Protein AF-A0A0U5CB65-F1 (afdb_monomer_lite)

Structure (mmCIF, N/CA/C/O backbone):
data_AF-A0A0U5CB65-F1
#
_entry.id   AF-A0A0U5CB65-F1
#
loop_
_atom_site.group_PDB
_atom_site.id
_atom_site.type_symbol
_atom_site.label_atom_id
_atom_site.label_alt_id
_atom_site.label_comp_id
_atom_site.label_asym_id
_atom_site.label_entity_id
_atom_site.label_seq_id
_atom_site.pdbx_PDB_ins_code
_atom_site.Cartn_x
_atom_site.Cartn_y
_atom_site.Cartn_z
_atom_site.occupancy
_atom_site.B_iso_or_equiv
_atom_site.auth_seq_id
_atom_site.auth_comp_id
_atom_site.auth_asym_id
_atom_site.auth_atom_id
_atom_site.pdbx_PDB_model_num
ATOM 1 N N . MET A 1 1 ? -5.682 0.238 25.968 1.00 50.97 1 MET A N 1
ATOM 2 C CA . MET A 1 1 ? -5.809 -0.258 24.578 1.00 50.97 1 MET A CA 1
ATOM 3 C C . MET A 1 1 ? -4.611 0.027 23.666 1.00 50.97 1 MET A C 1
ATOM 5 O O . MET A 1 1 ? -4.468 -0.688 22.691 1.00 50.97 1 MET A O 1
ATOM 9 N N . ARG A 1 2 ? -3.689 0.961 23.971 1.00 54.94 2 ARG A N 1
ATOM 10 C CA . ARG A 1 2 ? -2.516 1.230 23.102 1.00 54.94 2 ARG A CA 1
ATOM 11 C C . ARG A 1 2 ? -1.486 0.094 22.983 1.00 54.94 2 ARG A C 1
ATOM 13 O O . ARG A 1 2 ? -0.728 0.087 22.028 1.00 54.94 2 ARG A O 1
ATOM 20 N N . GLN A 1 3 ? -1.459 -0.854 23.923 1.00 63.03 3 GLN A N 1
ATOM 21 C CA . GLN A 1 3 ? -0.519 -1.986 23.881 1.00 63.03 3 GLN A CA 1
ATOM 22 C C . GLN A 1 3 ? -0.825 -3.002 22.768 1.00 63.03 3 GLN A C 1
ATOM 24 O O . GLN A 1 3 ? 0.064 -3.759 22.408 1.00 63.03 3 GLN A O 1
ATOM 29 N N . LEU A 1 4 ? -2.045 -3.007 22.215 1.00 75.75 4 LEU A N 1
ATOM 30 C CA . LEU A 1 4 ? -2.450 -3.948 21.160 1.00 75.75 4 LEU A CA 1
ATOM 31 C C . LEU A 1 4 ? -2.389 -3.342 19.751 1.00 75.75 4 LEU A C 1
ATOM 33 O O . LEU A 1 4 ? -2.314 -4.085 18.784 1.00 75.75 4 LEU A O 1
ATOM 37 N N . SER A 1 5 ? -2.379 -2.010 19.638 1.00 82.56 5 SER A N 1
ATOM 38 C CA . SER A 1 5 ? -2.445 -1.286 18.358 1.00 82.56 5 SER A CA 1
ATOM 39 C C . SER A 1 5 ? -1.310 -1.674 17.400 1.00 82.56 5 SER A C 1
ATOM 41 O O . SER A 1 5 ? -1.577 -1.955 16.239 1.00 82.56 5 SER A O 1
ATOM 43 N N . GLY A 1 6 ? -0.074 -1.829 17.895 1.00 86.94 6 GLY A N 1
ATOM 44 C CA . GLY A 1 6 ? 1.045 -2.291 17.061 1.00 86.94 6 GLY A CA 1
ATOM 45 C C . GLY A 1 6 ? 0.842 -3.701 16.492 1.00 86.94 6 GLY A C 1
ATOM 46 O O . GLY A 1 6 ? 1.036 -3.912 15.302 1.00 86.94 6 GLY A O 1
ATOM 47 N N . GLY A 1 7 ? 0.374 -4.648 17.313 1.00 90.44 7 GLY A N 1
ATOM 48 C CA . GLY A 1 7 ? 0.102 -6.014 16.848 1.00 90.44 7 GLY A CA 1
ATOM 49 C C . GLY A 1 7 ? -1.098 -6.097 15.901 1.00 90.44 7 GLY A C 1
ATOM 50 O O . GLY A 1 7 ? -1.098 -6.897 14.972 1.00 90.44 7 GLY A O 1
ATOM 51 N N . ILE A 1 8 ? -2.109 -5.246 16.100 1.00 91.56 8 ILE A N 1
ATOM 52 C CA . ILE A 1 8 ? -3.254 -5.141 15.187 1.00 91.56 8 ILE A CA 1
ATOM 53 C C . ILE A 1 8 ? -2.797 -4.589 13.830 1.00 91.56 8 ILE A C 1
ATOM 55 O O . ILE A 1 8 ? -3.180 -5.142 12.805 1.00 91.56 8 ILE A O 1
ATOM 59 N N . GLN A 1 9 ? -1.950 -3.555 13.812 1.00 93.75 9 GLN A N 1
ATOM 60 C CA . GLN A 1 9 ? -1.383 -2.980 12.583 1.00 93.75 9 GLN A CA 1
ATOM 61 C C . GLN A 1 9 ? -0.556 -4.002 11.795 1.00 93.75 9 GLN A C 1
ATOM 63 O O . GLN A 1 9 ? -0.771 -4.150 10.596 1.00 93.75 9 GLN A O 1
ATOM 68 N N . GLU A 1 10 ? 0.313 -4.758 12.471 1.00 94.94 10 GLU A N 1
ATOM 69 C CA . GLU A 1 10 ? 1.111 -5.828 11.852 1.00 94.94 10 GLU A CA 1
ATOM 70 C C . GLU A 1 10 ? 0.224 -6.962 11.307 1.00 94.94 10 GLU A C 1
ATOM 72 O O . GLU A 1 10 ? 0.450 -7.478 10.213 1.00 94.94 10 GLU A O 1
ATOM 77 N N . TYR A 1 11 ? -0.850 -7.314 12.022 1.00 95.38 11 TYR A N 1
ATOM 78 C CA . TYR A 1 11 ? -1.834 -8.277 11.528 1.00 95.38 11 TYR A CA 1
ATOM 79 C C . TYR A 1 11 ? -2.574 -7.770 10.281 1.00 95.38 11 TYR A C 1
ATOM 81 O O . TYR A 1 11 ? -2.738 -8.520 9.317 1.00 95.38 11 TYR A O 1
ATOM 89 N N . ILE A 1 12 ? -3.002 -6.502 10.280 1.00 95.69 12 ILE A N 1
ATOM 90 C CA . ILE A 1 12 ? -3.637 -5.855 9.124 1.00 95.69 12 ILE A CA 1
ATOM 91 C C . ILE A 1 12 ? -2.695 -5.886 7.924 1.00 95.69 12 ILE A C 1
ATOM 93 O O . ILE A 1 12 ? -3.130 -6.262 6.838 1.00 95.69 12 ILE A O 1
ATOM 97 N N . GLU A 1 13 ? -1.426 -5.521 8.107 1.00 96.12 13 GLU A N 1
ATOM 98 C CA . GLU A 1 13 ? -0.402 -5.572 7.061 1.00 96.12 13 GLU A CA 1
ATOM 99 C C . GLU A 1 13 ? -0.294 -6.982 6.471 1.00 96.12 13 GLU A C 1
ATOM 101 O O . GLU A 1 13 ? -0.482 -7.163 5.265 1.00 96.12 13 GLU A O 1
ATOM 106 N N . ALA A 1 14 ? -0.069 -7.990 7.318 1.00 96.25 14 ALA A N 1
ATOM 107 C CA . ALA A 1 14 ? 0.126 -9.370 6.887 1.00 96.25 14 ALA A CA 1
ATOM 108 C C . ALA A 1 14 ? -1.100 -9.934 6.150 1.00 96.25 14 ALA A C 1
ATOM 110 O O . ALA A 1 14 ? -0.969 -10.531 5.076 1.00 96.25 14 ALA A O 1
ATOM 111 N N . LEU A 1 15 ? -2.301 -9.722 6.696 1.00 96.31 15 LEU A N 1
ATOM 112 C CA . LEU A 1 15 ? -3.545 -10.191 6.086 1.00 96.31 15 LEU A CA 1
ATOM 113 C C . LEU A 1 15 ? -3.818 -9.475 4.758 1.00 96.31 15 LEU A C 1
ATOM 115 O O . LEU A 1 15 ? -4.200 -10.118 3.778 1.00 96.31 15 LEU A O 1
ATOM 119 N N . SER A 1 16 ? -3.581 -8.164 4.705 1.00 94.81 16 SER A N 1
ATOM 120 C CA . SER A 1 16 ? -3.761 -7.370 3.487 1.00 94.81 16 SER A CA 1
ATOM 121 C C . SER A 1 16 ? -2.772 -7.773 2.401 1.00 94.81 16 SER A C 1
ATOM 123 O O . SER A 1 16 ? -3.159 -7.877 1.239 1.00 94.81 16 SER A O 1
ATOM 125 N N . PHE A 1 17 ? -1.521 -8.059 2.766 1.00 94.38 17 PHE A N 1
ATOM 126 C CA . PHE A 1 17 ? -0.509 -8.527 1.826 1.00 94.38 17 PHE A CA 1
ATOM 127 C C . PHE A 1 17 ? -0.885 -9.888 1.240 1.00 94.38 17 PHE A C 1
ATOM 129 O O . PHE A 1 17 ? -0.913 -10.048 0.022 1.00 94.38 17 PHE A O 1
ATOM 136 N N . HIS A 1 18 ? -1.280 -10.845 2.083 1.00 94.19 18 HIS A N 1
ATOM 137 C CA . HIS A 1 18 ? -1.775 -12.145 1.626 1.00 94.19 18 HIS A CA 1
ATOM 138 C C . HIS A 1 18 ? -2.992 -12.012 0.695 1.00 94.19 18 HIS A C 1
ATOM 140 O O . HIS A 1 18 ? -3.047 -12.642 -0.367 1.00 94.19 18 HIS A O 1
ATOM 146 N N . HIS A 1 19 ? -3.964 -11.176 1.071 1.00 92.44 19 HIS A N 1
ATOM 147 C CA . HIS A 1 19 ? -5.153 -10.936 0.260 1.00 92.44 19 HIS A CA 1
ATOM 148 C C . HIS A 1 19 ? -4.797 -10.332 -1.099 1.00 92.44 19 HIS A C 1
ATOM 150 O O . HIS A 1 19 ? -5.302 -10.799 -2.120 1.00 92.44 19 HIS A O 1
ATOM 156 N N . TYR A 1 20 ? -3.894 -9.352 -1.121 1.00 90.38 20 TYR A N 1
ATOM 157 C CA . TYR A 1 20 ? -3.409 -8.731 -2.347 1.00 90.38 20 TYR A CA 1
ATOM 158 C C . TYR A 1 20 ? -2.706 -9.743 -3.259 1.00 90.38 20 TYR A C 1
ATOM 160 O O . TYR A 1 20 ? -3.032 -9.822 -4.439 1.00 90.38 20 TYR A O 1
ATOM 168 N N . LEU A 1 21 ? -1.816 -10.582 -2.720 1.00 87.19 21 LEU A N 1
ATOM 169 C CA . LEU A 1 21 ? -1.139 -11.617 -3.508 1.00 87.19 21 LEU A CA 1
ATOM 170 C C . LEU A 1 21 ? -2.113 -12.629 -4.129 1.00 87.19 21 LEU A C 1
ATOM 172 O O . LEU A 1 21 ? -1.829 -13.175 -5.193 1.00 87.19 21 LEU A O 1
ATOM 176 N N . THR A 1 22 ? -3.254 -12.871 -3.481 1.00 87.12 22 THR A N 1
ATOM 177 C CA . THR A 1 22 ? -4.235 -13.874 -3.922 1.00 87.12 22 THR A CA 1
ATOM 178 C C . THR A 1 22 ? -5.292 -13.301 -4.869 1.00 87.12 22 THR A C 1
ATOM 180 O O . THR A 1 22 ? -5.686 -13.969 -5.822 1.00 87.12 22 THR A O 1
ATOM 183 N N . HIS A 1 23 ? -5.744 -12.067 -4.631 1.00 86.62 23 HIS A N 1
ATOM 184 C CA . HIS A 1 23 ? -6.904 -11.477 -5.311 1.00 86.62 23 HIS A CA 1
ATOM 185 C C . HIS A 1 23 ? -6.577 -10.220 -6.123 1.00 86.62 23 HIS A C 1
ATOM 187 O O . HIS A 1 23 ? -7.441 -9.742 -6.851 1.00 86.62 23 HIS A O 1
ATOM 193 N N . GLN A 1 24 ? -5.358 -9.679 -6.010 1.00 85.25 24 GLN A N 1
ATOM 194 C CA . GLN A 1 24 ? -4.950 -8.409 -6.629 1.00 85.25 24 GLN A CA 1
ATOM 195 C C . GLN A 1 24 ? -5.859 -7.230 -6.243 1.00 85.25 24 GLN A C 1
ATOM 197 O O . GLN A 1 24 ? -6.136 -6.331 -7.030 1.00 85.25 24 GLN A O 1
ATOM 202 N N . THR A 1 25 ? -6.350 -7.239 -5.002 1.00 87.06 25 THR A N 1
ATOM 203 C CA . THR A 1 25 ? -7.222 -6.196 -4.446 1.00 87.06 25 THR A CA 1
ATOM 204 C C . THR A 1 25 ? -6.908 -5.973 -2.972 1.00 87.06 25 THR A C 1
ATOM 206 O O . THR A 1 25 ? -6.472 -6.902 -2.284 1.00 87.06 25 THR A O 1
ATOM 209 N N . LEU A 1 26 ? -7.171 -4.769 -2.464 1.00 88.50 26 LEU A N 1
ATOM 210 C CA . LEU A 1 26 ? -7.080 -4.488 -1.032 1.00 88.50 26 LEU A CA 1
ATOM 211 C C . LEU A 1 26 ? -8.275 -5.073 -0.276 1.00 88.50 26 LEU A C 1
ATOM 213 O O . LEU A 1 26 ? -9.419 -4.884 -0.679 1.00 88.50 26 LEU A O 1
ATOM 217 N N . ILE A 1 27 ? -7.989 -5.740 0.842 1.00 92.88 27 ILE A N 1
ATOM 218 C CA . ILE A 1 27 ? -9.006 -6.190 1.796 1.00 92.88 27 ILE A CA 1
ATOM 219 C C . ILE A 1 27 ? -9.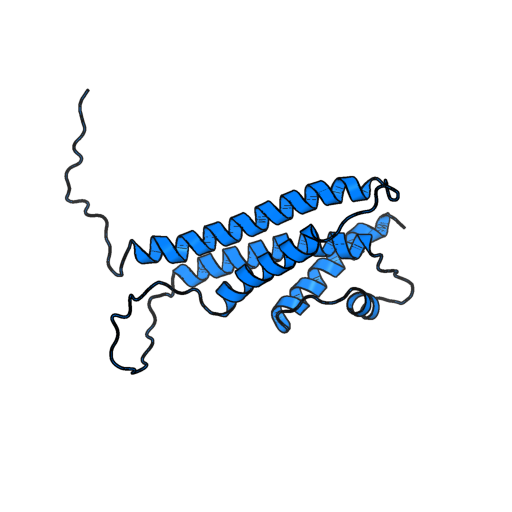595 -4.983 2.530 1.00 92.88 27 ILE A C 1
ATOM 221 O O . ILE A 1 27 ? -8.860 -4.077 2.927 1.00 92.88 27 ILE A O 1
ATOM 225 N N . THR A 1 28 ? -10.908 -4.951 2.727 1.00 93.94 28 THR A N 1
ATOM 226 C CA . THR A 1 28 ? -11.609 -3.872 3.437 1.00 93.94 28 THR A CA 1
ATOM 227 C C . THR A 1 28 ? -11.474 -4.004 4.957 1.00 93.94 28 THR A C 1
ATOM 229 O O . THR A 1 28 ? -11.225 -5.084 5.491 1.00 93.94 28 THR A O 1
ATOM 232 N N . ARG A 1 29 ? -11.679 -2.906 5.696 1.00 94.12 29 ARG A N 1
ATOM 233 C CA . ARG A 1 29 ? -11.635 -2.918 7.170 1.00 94.12 29 ARG A CA 1
ATOM 234 C C . ARG A 1 29 ? -12.634 -3.906 7.777 1.00 94.12 29 ARG A C 1
ATOM 236 O O . ARG A 1 29 ? -12.302 -4.587 8.743 1.00 94.12 29 ARG A O 1
ATOM 243 N N . ASP A 1 30 ? -13.843 -3.970 7.229 1.00 93.56 30 ASP A N 1
ATOM 244 C CA . ASP A 1 30 ? -14.901 -4.833 7.758 1.00 93.56 30 ASP A CA 1
ATOM 245 C C . ASP A 1 30 ? -14.566 -6.316 7.517 1.00 93.56 30 ASP A C 1
ATOM 247 O O . ASP A 1 30 ? -14.785 -7.150 8.395 1.00 93.56 30 ASP A O 1
ATOM 251 N N . GLU A 1 31 ? -13.932 -6.640 6.384 1.00 95.25 31 GLU A N 1
ATOM 252 C CA . GLU A 1 31 ? -13.379 -7.974 6.133 1.00 95.25 31 GLU A CA 1
ATOM 253 C C . GLU A 1 31 ? -12.236 -8.305 7.096 1.00 95.25 31 GLU A C 1
ATOM 255 O O . GLU A 1 31 ? -12.205 -9.409 7.633 1.00 95.25 31 GLU A O 1
ATOM 260 N N . VAL A 1 32 ? -11.328 -7.368 7.387 1.00 94.75 32 VAL A N 1
ATOM 261 C CA . VAL A 1 32 ? -10.282 -7.584 8.404 1.00 94.75 32 VAL A CA 1
ATOM 262 C C . VAL A 1 32 ? -10.900 -7.844 9.778 1.00 94.75 32 VAL A C 1
ATOM 264 O O . VAL A 1 32 ? -10.499 -8.782 10.465 1.00 94.75 32 VAL A O 1
ATOM 267 N N . ALA A 1 33 ? -11.894 -7.048 10.179 1.00 93.44 33 ALA A N 1
ATOM 268 C CA . ALA A 1 33 ? -12.579 -7.213 11.457 1.00 93.44 33 ALA A CA 1
ATOM 269 C C . ALA A 1 33 ? -13.273 -8.580 11.566 1.00 93.44 33 ALA A C 1
ATOM 271 O O . ALA A 1 33 ? -13.274 -9.171 12.640 1.00 93.44 33 ALA A O 1
ATOM 272 N N . ALA A 1 34 ? -13.790 -9.123 10.459 1.00 94.19 34 ALA A N 1
ATOM 273 C CA . ALA A 1 34 ? -14.391 -10.456 10.424 1.00 94.19 34 ALA A CA 1
ATOM 274 C C . ALA A 1 34 ? -13.388 -11.603 10.669 1.00 94.19 34 ALA A C 1
ATOM 276 O O . ALA A 1 34 ? -13.801 -12.697 11.049 1.00 94.19 34 ALA A O 1
ATOM 277 N N . HIS A 1 35 ? -12.085 -11.368 10.476 1.00 91.88 35 HIS A N 1
ATOM 278 C CA . HIS A 1 35 ? -11.031 -12.345 10.775 1.00 91.88 35 HIS A CA 1
ATOM 279 C C . HIS A 1 35 ? -10.536 -12.276 12.229 1.00 91.88 35 HIS A C 1
ATOM 281 O O . HIS A 1 35 ? -9.733 -13.115 12.646 1.00 91.88 35 HIS A O 1
ATOM 287 N N . LEU A 1 36 ? -11.006 -11.299 13.009 1.00 89.38 36 LEU A N 1
ATOM 288 C CA . LEU A 1 36 ? -10.626 -11.100 14.403 1.00 89.38 36 LEU A CA 1
ATOM 289 C C . LEU A 1 36 ? -11.796 -11.421 15.351 1.00 89.38 36 LEU A C 1
ATOM 291 O O . LEU A 1 36 ? -12.962 -11.300 14.974 1.00 89.38 36 LEU A O 1
ATOM 295 N N . PRO A 1 37 ? -11.512 -11.833 16.601 1.00 90.38 37 PRO A N 1
ATOM 296 C CA . PRO A 1 37 ? -12.534 -11.946 17.638 1.00 90.38 37 PRO A CA 1
ATOM 297 C C . PRO A 1 37 ? -13.298 -10.627 17.824 1.00 90.38 37 PRO A C 1
ATOM 299 O O . PRO A 1 37 ? -12.706 -9.552 17.737 1.00 90.38 37 PRO A O 1
ATOM 302 N N . ALA A 1 38 ? -14.595 -10.703 18.140 1.00 86.38 38 ALA A N 1
ATOM 303 C CA . ALA A 1 38 ? -15.475 -9.534 18.265 1.00 86.38 38 ALA A CA 1
ATOM 304 C C . ALA A 1 38 ? -15.028 -8.540 19.356 1.00 86.38 38 ALA A C 1
ATOM 306 O O . ALA A 1 38 ? -15.399 -7.367 19.336 1.00 86.38 38 ALA A O 1
ATOM 307 N N . GLU A 1 39 ? -14.225 -9.000 20.313 1.00 88.81 39 GLU A N 1
ATOM 308 C CA . GLU A 1 39 ? -13.629 -8.193 21.373 1.00 88.81 39 GLU A CA 1
ATOM 309 C C . GLU A 1 39 ? -12.483 -7.297 20.869 1.00 88.81 39 GLU A C 1
ATOM 311 O O . GLU A 1 39 ? -12.119 -6.328 21.542 1.00 88.81 39 GLU A O 1
ATOM 316 N N . ILE A 1 40 ? -11.905 -7.605 19.701 1.00 86.94 40 ILE A N 1
ATOM 317 C CA . ILE A 1 40 ? -10.821 -6.840 19.081 1.00 86.94 40 ILE A CA 1
ATOM 318 C C . ILE A 1 40 ? -11.413 -5.858 18.071 1.00 86.94 40 ILE A C 1
ATOM 320 O O . ILE A 1 40 ? -11.819 -6.215 16.970 1.00 86.94 40 ILE A O 1
ATOM 324 N N . ILE A 1 41 ? -11.419 -4.582 18.447 1.00 89.19 41 ILE A N 1
ATOM 325 C CA . ILE A 1 41 ? -11.923 -3.508 17.592 1.00 89.19 41 ILE A CA 1
ATOM 326 C C . ILE A 1 41 ? -10.821 -3.073 16.625 1.00 89.19 41 ILE A C 1
ATOM 328 O O . ILE A 1 41 ? -9.794 -2.539 17.048 1.00 89.19 41 ILE A O 1
ATOM 332 N N . VAL A 1 42 ? -11.069 -3.241 15.327 1.00 90.50 42 VAL A N 1
ATOM 333 C CA . VAL A 1 42 ? -10.229 -2.676 14.265 1.00 90.50 42 VAL A CA 1
ATOM 334 C C . VAL A 1 42 ? -10.622 -1.220 14.062 1.00 90.50 42 VAL A C 1
ATOM 336 O O . VAL A 1 42 ? -11.658 -0.913 13.469 1.00 90.50 42 VAL A O 1
ATOM 339 N N . THR A 1 43 ? -9.813 -0.306 14.590 1.00 90.06 43 THR A N 1
ATOM 340 C CA . THR A 1 43 ? -10.054 1.126 14.403 1.00 90.06 43 THR A CA 1
ATOM 341 C C . THR A 1 43 ? -9.700 1.558 12.979 1.00 90.06 43 THR A C 1
ATOM 343 O O . THR A 1 43 ? -8.879 0.933 12.307 1.00 90.06 43 THR A O 1
ATOM 346 N N . GLU A 1 44 ? -10.299 2.656 12.510 1.00 87.62 44 GLU A N 1
ATOM 347 C CA . GLU A 1 44 ? -9.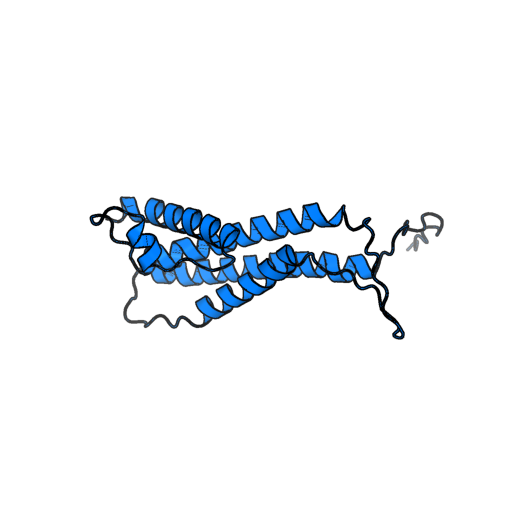921 3.265 11.222 1.00 87.62 44 GLU A CA 1
ATOM 348 C C . GLU A 1 44 ? -8.445 3.664 11.203 1.00 87.62 44 GLU A C 1
ATOM 350 O O . GLU A 1 44 ? -7.780 3.567 10.174 1.00 87.62 44 GLU A O 1
ATOM 355 N N . GLU A 1 45 ? -7.934 4.076 12.364 1.00 85.88 45 GLU A N 1
ATOM 356 C CA . GLU A 1 45 ? -6.554 4.500 12.534 1.00 85.88 45 GLU A CA 1
ATOM 357 C C . GLU A 1 45 ? -5.590 3.312 12.393 1.00 85.88 45 GLU A C 1
ATOM 359 O O . GLU A 1 45 ? -4.634 3.401 11.627 1.00 85.88 45 GLU A O 1
ATOM 364 N N . ASP A 1 46 ? -5.855 2.186 13.065 1.00 89.56 46 ASP A N 1
ATOM 365 C CA . ASP A 1 46 ? -5.026 0.979 12.947 1.00 89.56 46 ASP A CA 1
ATOM 366 C C . ASP A 1 46 ? -5.061 0.411 11.526 1.00 89.56 46 ASP A C 1
ATOM 368 O O . ASP A 1 46 ? -4.021 0.033 10.990 1.00 89.56 46 ASP A O 1
ATOM 372 N N . TYR A 1 47 ? -6.237 0.414 10.891 1.00 91.50 47 TYR A N 1
ATOM 373 C CA . TYR A 1 47 ? -6.396 -0.007 9.501 1.00 91.50 47 TYR A CA 1
ATOM 374 C C . TYR A 1 47 ? -5.565 0.848 8.541 1.00 91.50 47 TYR A C 1
ATOM 376 O O . TYR A 1 47 ? -4.771 0.310 7.771 1.00 91.50 47 TYR A O 1
ATOM 384 N N . ALA A 1 48 ? -5.671 2.176 8.625 1.00 89.44 48 ALA A N 1
ATOM 385 C CA . ALA A 1 48 ? -4.883 3.072 7.783 1.00 89.44 48 ALA A CA 1
ATOM 386 C C . ALA A 1 48 ? -3.371 2.914 8.018 1.00 89.44 48 ALA A C 1
ATOM 388 O O . ALA A 1 48 ? -2.598 2.905 7.062 1.00 89.44 48 ALA A O 1
ATOM 389 N N . MET A 1 49 ? -2.941 2.763 9.274 1.00 89.31 49 MET A N 1
ATOM 390 C CA . MET A 1 49 ? -1.527 2.592 9.621 1.00 89.31 49 MET A CA 1
ATOM 391 C C . MET A 1 49 ? -0.957 1.259 9.123 1.00 89.31 49 MET A C 1
ATOM 393 O O . MET A 1 49 ? 0.120 1.263 8.531 1.00 89.31 49 MET A O 1
ATOM 397 N N . GLY A 1 50 ? -1.690 0.152 9.276 1.00 92.69 50 GLY A N 1
ATOM 398 C CA . GLY A 1 50 ? -1.282 -1.148 8.730 1.00 92.69 50 GLY A CA 1
ATOM 399 C C . GLY A 1 50 ? -1.200 -1.140 7.201 1.00 92.69 50 GLY A C 1
ATOM 400 O O . GLY A 1 50 ? -0.274 -1.698 6.618 1.00 92.69 50 GLY A O 1
ATOM 401 N N . LEU A 1 51 ? -2.110 -0.429 6.528 1.00 92.44 51 LEU A N 1
ATOM 402 C CA . LEU A 1 51 ? -2.041 -0.257 5.077 1.00 92.44 51 LEU A CA 1
ATOM 403 C C . LEU A 1 51 ? -0.875 0.636 4.618 1.00 92.44 51 LEU A C 1
ATOM 405 O O . LEU A 1 51 ? -0.346 0.423 3.528 1.00 92.44 51 LEU A O 1
ATOM 409 N N . PHE A 1 52 ? -0.435 1.615 5.415 1.00 91.88 52 PHE A N 1
ATOM 410 C CA . PHE A 1 52 ? 0.798 2.341 5.099 1.00 91.88 52 PHE A CA 1
ATOM 411 C C . PHE A 1 52 ? 2.010 1.415 5.110 1.00 91.88 52 PHE A C 1
ATOM 413 O O . PHE A 1 52 ? 2.835 1.493 4.199 1.00 91.88 52 PHE A O 1
ATOM 420 N N . ASP A 1 53 ? 2.111 0.534 6.104 1.00 93.06 53 ASP A N 1
ATOM 421 C CA . ASP A 1 53 ? 3.218 -0.419 6.196 1.00 93.06 53 ASP A CA 1
ATOM 422 C C . ASP A 1 53 ? 3.163 -1.470 5.076 1.00 93.06 53 ASP A C 1
ATOM 424 O O . ASP A 1 53 ? 4.184 -1.719 4.427 1.00 93.06 53 ASP A O 1
ATOM 428 N N . LEU A 1 54 ? 1.958 -1.910 4.687 1.00 93.69 54 LEU A N 1
ATOM 429 C CA . LEU A 1 54 ? 1.732 -2.725 3.487 1.00 93.69 54 LEU A CA 1
ATOM 430 C C . LEU A 1 54 ? 2.362 -2.115 2.226 1.00 93.69 54 LEU A C 1
ATOM 432 O O . LEU A 1 54 ? 2.923 -2.847 1.413 1.00 93.69 54 LEU A O 1
ATOM 436 N N . THR A 1 55 ? 2.303 -0.791 2.029 1.00 91.62 55 THR A N 1
ATOM 437 C CA . THR A 1 55 ? 2.917 -0.171 0.835 1.00 91.62 55 THR A CA 1
ATOM 438 C C . THR A 1 55 ? 4.431 -0.394 0.770 1.00 91.62 55 THR A C 1
ATOM 440 O O . THR A 1 55 ? 4.996 -0.535 -0.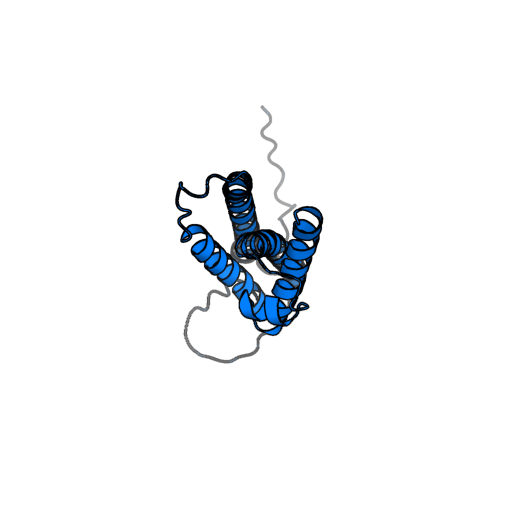319 1.00 91.62 55 THR A O 1
ATOM 443 N N . GLY A 1 56 ? 5.091 -0.487 1.928 1.00 91.56 56 GLY A N 1
ATOM 444 C CA . GLY A 1 56 ? 6.503 -0.831 2.037 1.00 91.56 56 GLY A CA 1
ATOM 445 C C . GLY A 1 56 ? 6.775 -2.291 1.677 1.00 91.56 56 GLY A C 1
ATOM 446 O O . GLY A 1 56 ? 7.753 -2.572 0.978 1.00 91.56 56 GLY A O 1
ATOM 447 N N . GLU A 1 57 ? 5.904 -3.210 2.090 1.00 92.25 57 GLU A N 1
ATOM 448 C CA . GLU A 1 57 ? 6.026 -4.631 1.753 1.00 92.25 57 GLU A CA 1
ATOM 449 C C . GLU A 1 57 ? 5.744 -4.891 0.266 1.00 92.25 57 GLU A C 1
ATOM 451 O O . GLU A 1 57 ? 6.516 -5.573 -0.408 1.00 92.25 57 GLU A O 1
ATOM 456 N N . LEU A 1 58 ? 4.735 -4.229 -0.308 1.00 91.06 58 LEU A N 1
ATOM 457 C CA . LEU A 1 58 ? 4.471 -4.243 -1.750 1.00 91.06 58 LEU A CA 1
ATOM 458 C C . LEU A 1 58 ? 5.650 -3.690 -2.558 1.00 91.06 58 LEU A C 1
ATOM 460 O O . LEU A 1 58 ? 5.999 -4.248 -3.598 1.00 91.06 58 LEU A O 1
ATOM 464 N N . MET A 1 59 ? 6.315 -2.635 -2.076 1.00 91.94 59 MET A N 1
ATOM 465 C CA . MET A 1 59 ? 7.555 -2.152 -2.687 1.00 91.94 59 MET A CA 1
ATOM 466 C C . MET A 1 59 ? 8.654 -3.217 -2.633 1.00 91.94 59 MET A C 1
ATOM 468 O O . MET A 1 59 ? 9.308 -3.459 -3.649 1.00 91.94 59 MET A O 1
ATOM 472 N N . ARG A 1 60 ? 8.888 -3.850 -1.476 1.00 90.19 60 ARG A N 1
ATOM 473 C CA . ARG A 1 60 ? 9.896 -4.918 -1.338 1.00 90.19 60 ARG A CA 1
ATOM 474 C C . ARG A 1 60 ? 9.604 -6.071 -2.290 1.00 90.19 60 ARG A C 1
ATOM 476 O O . ARG A 1 60 ? 10.514 -6.518 -2.991 1.00 90.19 60 ARG A O 1
ATOM 483 N N . PHE A 1 61 ? 8.346 -6.493 -2.363 1.00 87.50 61 PHE A N 1
ATOM 484 C CA . PHE A 1 61 ? 7.876 -7.512 -3.291 1.00 87.50 61 PHE A CA 1
ATOM 485 C C . PHE A 1 61 ? 8.131 -7.110 -4.748 1.00 87.50 61 PHE A C 1
ATOM 487 O O . PHE A 1 61 ? 8.726 -7.884 -5.502 1.00 87.50 61 PHE A O 1
ATOM 494 N N . ALA A 1 62 ? 7.763 -5.885 -5.133 1.00 85.31 62 ALA A N 1
ATOM 495 C CA . ALA A 1 62 ? 7.961 -5.368 -6.483 1.00 85.31 62 ALA A CA 1
ATOM 496 C C . ALA A 1 62 ? 9.444 -5.330 -6.860 1.00 85.31 62 ALA A C 1
ATOM 498 O O . ALA A 1 62 ? 9.836 -5.903 -7.869 1.00 85.31 62 ALA A O 1
ATOM 499 N N . VAL A 1 63 ? 10.290 -4.704 -6.037 1.00 84.69 63 VAL A N 1
ATOM 500 C CA . VAL A 1 63 ? 11.729 -4.564 -6.309 1.00 84.69 63 VAL A CA 1
ATOM 501 C C . VAL A 1 63 ? 12.410 -5.930 -6.392 1.00 84.69 63 VAL A C 1
ATOM 503 O O . VAL A 1 63 ? 13.211 -6.155 -7.297 1.00 84.69 63 VAL A O 1
ATOM 506 N N . THR A 1 64 ? 12.066 -6.858 -5.497 1.00 84.44 64 THR A N 1
ATOM 507 C CA . THR A 1 64 ? 12.618 -8.222 -5.514 1.00 84.44 64 THR A CA 1
ATOM 508 C C . THR A 1 64 ? 12.195 -8.971 -6.775 1.00 84.44 64 THR A C 1
ATOM 510 O O . THR A 1 64 ? 13.033 -9.570 -7.448 1.00 84.44 64 THR A O 1
ATOM 513 N N . SER A 1 65 ? 10.919 -8.876 -7.151 1.00 78.44 65 SER A N 1
ATOM 514 C CA . SER A 1 65 ? 10.381 -9.515 -8.358 1.00 78.44 65 SER A CA 1
ATOM 515 C C . SER A 1 65 ? 10.987 -8.936 -9.639 1.00 78.44 65 SER A C 1
ATOM 517 O O . SER A 1 65 ? 11.366 -9.683 -10.539 1.00 78.44 65 SER A O 1
ATOM 519 N N . LEU A 1 66 ? 11.133 -7.610 -9.706 1.00 76.44 66 LEU A N 1
ATOM 520 C CA . LEU A 1 66 ? 11.768 -6.888 -10.811 1.00 76.44 66 LEU A CA 1
ATOM 521 C C . LEU A 1 66 ? 13.249 -7.273 -10.951 1.00 76.44 66 LEU A C 1
ATOM 523 O O . LEU A 1 66 ? 13.733 -7.492 -12.058 1.00 76.44 66 LEU A O 1
ATOM 527 N N . SER A 1 67 ? 13.960 -7.411 -9.829 1.00 70.69 67 SER A N 1
ATOM 528 C CA . SER A 1 67 ? 15.357 -7.855 -9.801 1.00 70.69 67 SER A CA 1
ATOM 529 C C . SER A 1 67 ? 15.519 -9.313 -10.243 1.00 70.69 67 SER A C 1
ATOM 531 O O . SER A 1 67 ? 16.484 -9.629 -10.932 1.00 70.69 67 SER A O 1
ATOM 533 N N . ALA A 1 68 ? 14.600 -10.201 -9.854 1.00 68.94 68 ALA A N 1
ATOM 534 C CA . ALA A 1 68 ? 14.633 -11.611 -10.240 1.00 68.94 68 ALA A CA 1
ATOM 535 C C . ALA A 1 68 ? 14.269 -11.825 -11.723 1.00 68.94 68 ALA A C 1
ATOM 537 O O . ALA A 1 68 ? 14.901 -12.629 -12.400 1.00 68.94 68 ALA A O 1
ATOM 538 N N . GLY A 1 69 ? 13.292 -11.075 -12.246 1.00 59.06 69 GLY A N 1
ATOM 539 C CA . GLY A 1 69 ? 12.837 -11.180 -13.639 1.00 59.06 69 GLY A CA 1
ATOM 540 C C . GLY A 1 69 ? 13.765 -10.533 -14.673 1.00 59.06 69 GLY A C 1
ATOM 541 O O . GLY A 1 69 ? 13.683 -10.860 -15.852 1.00 59.06 69 GLY A O 1
ATOM 542 N N . ALA A 1 70 ? 14.681 -9.653 -14.254 1.00 53.00 70 ALA A N 1
ATOM 543 C CA . ALA A 1 70 ? 15.662 -9.033 -15.149 1.00 53.00 70 ALA A CA 1
ATOM 544 C C . ALA A 1 70 ? 16.692 -10.029 -15.725 1.00 53.00 70 ALA A C 1
ATOM 546 O O . ALA A 1 70 ? 17.375 -9.700 -16.692 1.00 53.00 70 ALA A O 1
ATOM 547 N N . GLY A 1 71 ? 16.814 -11.227 -15.139 1.00 48.00 71 GLY A N 1
ATOM 548 C CA . GLY A 1 71 ? 17.679 -12.299 -15.639 1.00 48.00 71 GLY A CA 1
ATOM 549 C C . GLY A 1 71 ? 17.032 -13.216 -16.683 1.00 48.00 71 GLY A C 1
ATOM 550 O O . GLY A 1 71 ? 17.761 -13.945 -17.347 1.00 48.00 71 GLY A O 1
ATOM 551 N N . ASP A 1 72 ? 15.703 -13.177 -16.842 1.00 45.34 72 ASP A N 1
ATOM 552 C CA . ASP A 1 72 ? 14.938 -14.183 -17.602 1.00 45.34 72 ASP A CA 1
ATOM 553 C C . ASP A 1 72 ? 14.305 -13.637 -18.897 1.00 45.34 72 ASP A C 1
ATOM 555 O O . ASP A 1 72 ? 13.540 -14.310 -19.579 1.00 45.34 72 ASP A O 1
ATOM 559 N N . THR A 1 73 ? 14.665 -12.421 -19.321 1.00 47.66 73 THR A N 1
ATOM 560 C CA . THR A 1 73 ? 14.293 -11.882 -20.647 1.00 47.66 73 THR A CA 1
ATOM 561 C C . THR A 1 73 ? 15.044 -12.542 -21.819 1.00 47.66 73 THR A C 1
ATOM 563 O O . THR A 1 73 ? 14.997 -12.050 -22.946 1.00 47.66 73 THR A O 1
ATOM 566 N N . GLN A 1 74 ? 15.683 -13.695 -21.595 1.00 42.25 74 GLN A N 1
ATOM 567 C CA . GLN A 1 74 ? 16.042 -14.660 -22.637 1.00 42.25 74 GLN A CA 1
ATOM 568 C C . GLN A 1 74 ? 14.980 -15.770 -22.699 1.00 42.25 74 GLN A C 1
ATOM 570 O O . GLN A 1 74 ? 15.218 -16.893 -22.272 1.00 42.25 74 GLN A O 1
ATOM 575 N N . GLY A 1 75 ? 13.799 -15.477 -23.248 1.00 37.09 75 GLY A N 1
ATOM 576 C CA . GLY A 1 75 ? 12.735 -16.478 -23.363 1.00 37.09 75 GLY A CA 1
ATOM 577 C C . GLY A 1 75 ? 11.701 -16.134 -24.428 1.00 37.09 75 GLY A C 1
ATOM 578 O O . GLY A 1 75 ? 10.940 -15.187 -24.282 1.00 37.09 75 GLY A O 1
ATOM 579 N N . HIS A 1 76 ? 11.724 -16.913 -25.506 1.00 42.06 76 HIS A N 1
ATOM 580 C CA . HIS A 1 76 ? 10.876 -16.910 -26.699 1.00 42.06 76 HIS A CA 1
ATOM 581 C C . HIS A 1 76 ? 9.394 -16.543 -26.488 1.00 42.06 76 HIS A C 1
ATOM 583 O O . HIS A 1 76 ? 8.692 -17.184 -25.712 1.00 42.06 76 HIS A O 1
ATOM 589 N N . ALA A 1 77 ? 8.888 -15.607 -27.297 1.00 38.56 77 ALA A N 1
ATOM 590 C CA . ALA A 1 77 ? 7.465 -15.526 -27.617 1.00 38.56 77 ALA A CA 1
ATOM 591 C C . ALA A 1 77 ? 7.291 -15.720 -29.130 1.00 38.56 77 ALA A C 1
ATOM 593 O O . ALA A 1 77 ? 7.490 -14.800 -29.923 1.00 38.56 77 ALA A O 1
ATOM 594 N N . GLU A 1 78 ? 6.976 -16.957 -29.510 1.00 38.44 78 GLU A N 1
ATOM 595 C CA . GLU A 1 78 ? 6.362 -17.298 -30.792 1.00 38.44 78 GLU A CA 1
ATOM 596 C C . GLU A 1 78 ? 4.928 -16.740 -30.810 1.00 38.44 78 GLU A C 1
ATOM 598 O O . GLU A 1 78 ? 4.191 -16.881 -29.833 1.00 38.44 78 GLU A O 1
ATOM 603 N N . GLY A 1 79 ? 4.536 -16.078 -31.900 1.00 32.69 79 GLY A N 1
ATOM 604 C CA . GLY A 1 79 ? 3.196 -15.514 -32.060 1.00 32.69 79 GLY A CA 1
ATOM 605 C C . GLY A 1 79 ? 3.097 -14.591 -33.270 1.00 32.69 79 GLY A C 1
ATOM 606 O O . GLY A 1 79 ? 3.396 -13.404 -33.188 1.00 32.69 79 GLY A O 1
ATOM 607 N N . GLU A 1 80 ? 2.705 -15.180 -34.394 1.00 41.28 80 GLU A N 1
ATOM 608 C CA . GLU A 1 80 ? 2.509 -14.586 -35.717 1.00 41.28 80 GLU A CA 1
ATOM 609 C C . GLU A 1 80 ? 1.486 -13.428 -35.710 1.00 41.28 80 GLU A C 1
ATOM 611 O O . GLU A 1 80 ? 0.427 -13.517 -35.089 1.00 41.28 80 GLU A O 1
ATOM 616 N N . GLY A 1 81 ? 1.786 -12.343 -36.434 1.00 30.39 81 GLY A N 1
ATOM 617 C CA . GLY A 1 81 ? 0.868 -11.219 -36.649 1.00 30.39 81 GLY A CA 1
ATOM 618 C C . GLY A 1 81 ? 1.516 -10.080 -37.442 1.00 30.39 81 GLY A C 1
ATOM 619 O O . GLY A 1 81 ? 2.479 -9.463 -36.997 1.00 30.39 81 GLY A O 1
ATOM 620 N N . GLU A 1 82 ? 0.995 -9.847 -38.640 1.00 37.69 82 GLU A N 1
ATOM 621 C CA . GLU A 1 82 ? 1.556 -9.072 -39.749 1.00 37.69 82 GLU A CA 1
ATOM 622 C C . GLU A 1 82 ? 1.761 -7.563 -39.486 1.00 37.69 82 GLU A C 1
ATOM 624 O O . GLU A 1 82 ? 0.957 -6.896 -38.839 1.00 37.69 82 GLU A O 1
ATOM 629 N N . GLY A 1 83 ? 2.797 -6.998 -40.121 1.00 35.44 83 GLY A N 1
ATOM 630 C CA . GLY A 1 83 ? 2.695 -5.673 -40.747 1.00 35.44 83 GLY A CA 1
ATOM 631 C C . GLY A 1 83 ? 2.765 -4.430 -39.855 1.00 35.44 83 GLY A C 1
ATOM 632 O O . GLY A 1 83 ? 1.986 -3.501 -40.0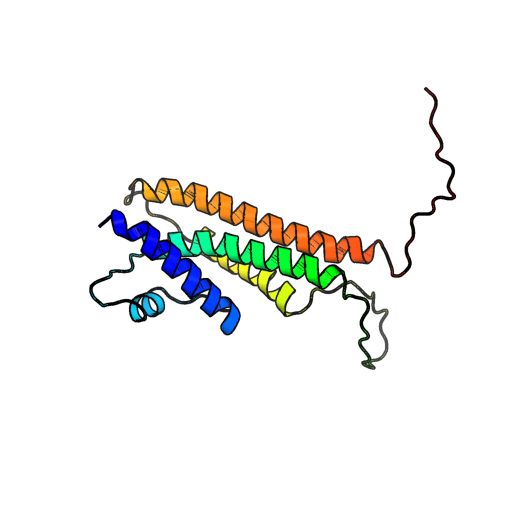40 1.00 35.44 83 GLY A O 1
ATOM 633 N N . GLY A 1 84 ? 3.733 -4.343 -38.947 1.00 31.81 84 GLY A N 1
ATOM 634 C CA . GLY A 1 84 ? 4.113 -3.078 -38.315 1.00 31.81 84 GLY A CA 1
ATOM 635 C C . GLY A 1 84 ? 5.510 -3.187 -37.726 1.00 31.81 84 GLY A C 1
ATOM 636 O O . GLY A 1 84 ? 5.856 -4.238 -37.196 1.00 31.81 84 GLY A O 1
ATOM 637 N N . THR A 1 85 ? 6.329 -2.138 -37.832 1.00 34.16 85 THR A N 1
ATOM 638 C CA . THR A 1 85 ? 7.652 -2.062 -37.195 1.00 34.16 85 THR A CA 1
ATOM 639 C C . THR A 1 85 ? 7.488 -2.215 -35.679 1.00 34.16 85 THR A C 1
ATOM 641 O O . THR A 1 85 ? 7.303 -1.234 -34.961 1.00 34.16 85 THR A O 1
ATOM 644 N N . GLN A 1 86 ? 7.489 -3.456 -35.187 1.00 38.62 86 GLN A N 1
ATOM 645 C CA . GLN A 1 86 ? 7.410 -3.760 -33.767 1.00 38.62 86 GLN A CA 1
ATOM 646 C C . GLN A 1 86 ? 8.759 -3.405 -33.153 1.00 38.62 86 GLN A C 1
ATOM 648 O O . GLN A 1 86 ? 9.716 -4.175 -33.198 1.00 38.62 86 GLN A O 1
ATOM 653 N N . VAL A 1 87 ? 8.843 -2.198 -32.597 1.00 41.31 87 VAL A N 1
ATOM 654 C CA . VAL A 1 87 ? 9.907 -1.860 -31.658 1.00 41.31 87 VAL A CA 1
ATOM 655 C C . VAL A 1 87 ? 9.739 -2.824 -30.487 1.00 41.31 87 VAL A C 1
ATOM 657 O O . VAL A 1 87 ? 8.759 -2.742 -29.744 1.00 41.31 87 VAL A O 1
ATOM 660 N N . ASN A 1 88 ? 10.654 -3.785 -30.381 1.00 44.62 88 ASN A N 1
ATOM 661 C CA . ASN A 1 88 ? 10.660 -4.806 -29.341 1.00 44.62 88 ASN A CA 1
ATOM 662 C C . ASN A 1 88 ? 11.115 -4.146 -28.030 1.00 44.62 88 ASN A C 1
ATOM 664 O O . ASN A 1 88 ? 12.267 -4.247 -27.618 1.00 44.62 88 ASN A O 1
ATOM 668 N N . LEU A 1 89 ? 10.231 -3.330 -27.452 1.00 46.84 89 LEU A N 1
ATOM 669 C CA . LEU A 1 89 ? 10.456 -2.668 -26.176 1.00 46.84 89 LEU A CA 1
ATOM 670 C C . LEU A 1 89 ? 10.411 -3.740 -25.079 1.00 46.84 89 LEU A C 1
ATOM 672 O O . LEU A 1 89 ? 9.477 -4.550 -25.078 1.00 46.84 89 LEU A O 1
ATOM 676 N N . PRO A 1 90 ? 11.353 -3.736 -24.123 1.00 53.44 90 PRO A N 1
ATOM 677 C CA . PRO A 1 90 ? 11.234 -4.529 -22.914 1.00 53.44 90 PRO A CA 1
ATOM 678 C C . PRO A 1 90 ? 9.878 -4.229 -22.280 1.00 53.44 90 PRO A C 1
ATOM 680 O O . PRO A 1 90 ? 9.518 -3.068 -22.080 1.00 53.44 90 PRO A O 1
ATOM 683 N N . ARG A 1 91 ? 9.100 -5.270 -21.997 1.00 56.19 91 ARG A N 1
ATOM 684 C CA . ARG A 1 91 ? 7.836 -5.169 -21.267 1.00 56.19 91 ARG A CA 1
ATOM 685 C C . ARG A 1 91 ? 7.999 -5.902 -19.951 1.00 56.19 91 ARG A C 1
ATOM 687 O O . ARG A 1 91 ? 8.567 -6.988 -19.906 1.00 56.19 91 ARG A O 1
ATOM 694 N N . LEU A 1 92 ? 7.493 -5.300 -18.883 1.00 56.84 92 LEU A N 1
ATOM 695 C CA . LEU A 1 92 ? 7.385 -5.989 -17.606 1.00 56.84 92 LEU A CA 1
ATOM 696 C C . LEU A 1 92 ? 6.367 -7.135 -17.746 1.00 56.84 92 LEU A C 1
ATOM 698 O O . LEU A 1 92 ? 5.324 -6.929 -18.377 1.00 56.84 92 LEU A O 1
ATOM 702 N N . PRO A 1 93 ? 6.623 -8.313 -17.152 1.00 59.09 93 PRO A N 1
ATOM 703 C CA . PRO A 1 93 ? 5.612 -9.345 -16.969 1.00 59.09 93 PRO A CA 1
ATOM 704 C C . PRO A 1 93 ? 4.311 -8.745 -16.406 1.00 59.09 93 PRO A C 1
ATOM 706 O O . PRO A 1 93 ? 4.388 -7.858 -15.548 1.00 59.09 93 PRO A O 1
ATOM 709 N N . PRO A 1 94 ? 3.119 -9.220 -16.818 1.00 60.97 94 PRO A N 1
ATOM 710 C CA . PRO A 1 94 ? 1.835 -8.649 -16.396 1.00 60.97 94 PRO A CA 1
ATOM 711 C C . PRO A 1 94 ? 1.685 -8.515 -14.875 1.00 60.97 94 PRO A C 1
ATOM 713 O O . PRO A 1 94 ? 1.187 -7.501 -14.394 1.00 60.97 94 PRO A O 1
ATOM 716 N N . ALA A 1 95 ? 2.203 -9.489 -14.118 1.00 61.59 95 ALA A N 1
ATOM 717 C CA . ALA A 1 95 ? 2.220 -9.455 -12.657 1.00 61.59 95 ALA A CA 1
ATOM 718 C C . ALA A 1 95 ? 3.061 -8.293 -12.091 1.00 61.59 95 ALA A C 1
ATOM 720 O O . ALA A 1 95 ? 2.674 -7.676 -11.108 1.00 61.59 95 ALA A O 1
ATOM 721 N N . GLN A 1 96 ? 4.189 -7.952 -12.721 1.00 63.91 96 GLN A N 1
ATOM 722 C CA . GLN A 1 96 ? 5.092 -6.886 -12.267 1.00 63.91 96 GLN A CA 1
ATOM 723 C C . GLN A 1 96 ? 4.592 -5.497 -12.681 1.00 63.91 96 GLN A C 1
ATOM 725 O O . GLN A 1 96 ? 4.706 -4.541 -11.916 1.00 63.91 96 GLN A O 1
ATOM 730 N N . ALA A 1 97 ? 4.000 -5.387 -13.875 1.00 65.00 97 ALA A N 1
ATOM 731 C CA . ALA A 1 97 ? 3.324 -4.172 -14.321 1.00 65.00 97 ALA A CA 1
ATOM 732 C C . ALA A 1 97 ? 2.080 -3.860 -13.467 1.00 65.00 97 ALA A C 1
ATOM 734 O O . ALA A 1 97 ? 1.817 -2.689 -13.189 1.00 65.00 97 ALA A O 1
ATOM 735 N N . GLY A 1 98 ? 1.362 -4.902 -13.026 1.00 77.56 98 GLY A N 1
ATOM 736 C CA . GLY A 1 98 ? 0.236 -4.800 -12.097 1.00 77.56 98 GLY A CA 1
ATOM 737 C C . GLY A 1 98 ? 0.639 -4.117 -10.795 1.00 77.56 98 GLY A C 1
ATOM 738 O O . GLY A 1 98 ? 0.113 -3.058 -10.483 1.00 77.56 98 GLY A O 1
ATOM 739 N N . VAL A 1 99 ? 1.686 -4.609 -10.125 1.00 80.06 99 VAL A N 1
ATOM 740 C CA . VAL A 1 99 ? 2.102 -4.065 -8.818 1.00 80.06 99 VAL A CA 1
ATOM 741 C C . VAL A 1 99 ? 2.468 -2.577 -8.869 1.00 80.06 99 VAL A C 1
ATOM 743 O O . VAL A 1 99 ? 2.119 -1.827 -7.959 1.00 80.06 99 VAL A O 1
ATOM 746 N N . VAL A 1 100 ? 3.144 -2.109 -9.927 1.00 81.56 100 VAL A N 1
ATOM 747 C CA . VAL A 1 100 ? 3.473 -0.673 -10.065 1.00 81.56 100 VAL A CA 1
ATOM 748 C C . VAL A 1 100 ? 2.209 0.170 -10.218 1.00 81.56 100 VAL A C 1
ATOM 750 O O . VAL A 1 100 ? 2.109 1.253 -9.639 1.00 81.56 100 VAL A O 1
ATOM 753 N N . ARG A 1 101 ? 1.244 -0.312 -11.006 1.00 85.12 101 ARG A N 1
ATOM 754 C CA . ARG A 1 101 ? -0.046 0.352 -11.181 1.00 85.12 101 ARG A CA 1
ATOM 755 C C . ARG A 1 101 ? -0.826 0.373 -9.868 1.00 85.12 101 ARG A C 1
ATOM 757 O O . ARG A 1 101 ? -1.289 1.438 -9.472 1.00 85.12 101 ARG A O 1
ATOM 764 N N . ASP A 1 102 ? -0.905 -0.754 -9.180 1.00 85.81 102 ASP A N 1
ATOM 765 C CA . ASP A 1 102 ? -1.685 -0.883 -7.953 1.00 85.81 102 ASP A CA 1
ATOM 766 C C . ASP A 1 102 ? -1.103 -0.003 -6.844 1.00 85.81 102 ASP A C 1
ATOM 768 O O . ASP A 1 102 ? -1.835 0.725 -6.183 1.00 85.81 102 ASP A O 1
ATOM 772 N N . LEU A 1 103 ? 0.226 0.058 -6.705 1.00 84.94 103 LEU A N 1
ATOM 773 C CA . LEU A 1 103 ? 0.881 0.983 -5.773 1.00 84.94 103 LEU A CA 1
ATOM 774 C C . LEU A 1 103 ? 0.553 2.456 -6.059 1.00 84.94 103 LEU A C 1
ATOM 776 O O . LEU A 1 103 ? 0.412 3.244 -5.122 1.00 84.94 103 LEU A O 1
ATOM 780 N N . ARG A 1 104 ? 0.398 2.846 -7.331 1.00 86.56 104 ARG A N 1
ATOM 781 C CA . ARG A 1 104 ? -0.050 4.200 -7.703 1.00 86.56 104 ARG A CA 1
ATOM 782 C C . ARG A 1 104 ? -1.510 4.439 -7.333 1.00 86.56 104 ARG A C 1
ATOM 784 O O . ARG A 1 104 ? -1.830 5.521 -6.846 1.00 86.56 104 ARG A O 1
ATOM 791 N N . GLU A 1 105 ? -2.381 3.456 -7.548 1.00 87.38 105 GLU A N 1
ATOM 792 C CA . GLU A 1 105 ? -3.802 3.538 -7.187 1.00 87.38 105 GLU A CA 1
ATOM 793 C C . GLU A 1 105 ? -3.986 3.628 -5.662 1.00 87.38 105 GLU A C 1
ATOM 795 O O . GLU A 1 105 ? -4.754 4.463 -5.170 1.00 87.38 105 GLU A O 1
ATOM 800 N N . ILE A 1 106 ? -3.204 2.857 -4.902 1.00 85.12 106 ILE A N 1
ATOM 801 C CA . ILE A 1 106 ? -3.155 2.923 -3.438 1.00 85.12 106 ILE A CA 1
ATOM 802 C C . ILE A 1 106 ? -2.690 4.315 -2.997 1.00 85.12 106 ILE A C 1
ATOM 804 O O . ILE A 1 106 ? -3.368 4.964 -2.201 1.00 85.12 106 ILE A O 1
ATOM 808 N N . ARG A 1 107 ? -1.592 4.831 -3.567 1.00 85.06 107 ARG A N 1
ATOM 809 C CA . ARG A 1 107 ? -1.081 6.177 -3.260 1.00 85.06 107 ARG A CA 1
ATOM 810 C C . ARG A 1 107 ? -2.128 7.262 -3.492 1.00 85.06 107 ARG A C 1
ATOM 812 O O . ARG A 1 107 ? -2.360 8.083 -2.609 1.00 85.06 107 ARG A O 1
ATOM 819 N N . ALA A 1 108 ? -2.773 7.241 -4.658 1.00 86.00 108 ALA A N 1
ATOM 820 C CA . ALA A 1 108 ? -3.806 8.207 -5.016 1.00 86.00 108 ALA A CA 1
ATOM 821 C C . ALA A 1 108 ? -4.982 8.167 -4.028 1.00 86.00 108 ALA A C 1
ATOM 823 O O . ALA A 1 108 ? -5.509 9.211 -3.643 1.00 86.00 108 ALA A O 1
ATOM 824 N N . SER A 1 109 ? -5.345 6.969 -3.565 1.00 84.19 109 SER A N 1
ATOM 825 C CA . SER A 1 109 ? -6.386 6.789 -2.553 1.00 84.19 109 SER A CA 1
ATOM 826 C C . SER A 1 109 ? -5.987 7.417 -1.212 1.00 84.19 109 SER A C 1
ATOM 828 O O . SER A 1 109 ? -6.775 8.167 -0.643 1.00 84.19 109 SER A O 1
ATOM 830 N N . PHE A 1 110 ? -4.754 7.201 -0.740 1.00 81.56 110 PHE A N 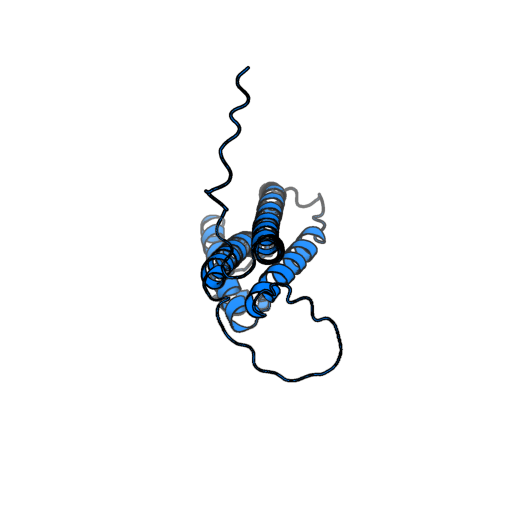1
ATOM 831 C CA . PHE A 1 110 ? -4.238 7.803 0.501 1.00 81.56 110 PHE A CA 1
ATOM 832 C C . PHE A 1 110 ? -4.065 9.326 0.431 1.00 81.56 110 PHE A C 1
ATOM 834 O O . PHE A 1 110 ? -4.304 10.017 1.425 1.00 81.56 110 PHE A O 1
ATOM 841 N N . GLU A 1 111 ? -3.661 9.858 -0.723 1.00 82.19 111 GLU A N 1
ATOM 842 C CA . GLU A 1 111 ? -3.541 11.302 -0.975 1.00 82.19 111 GLU A CA 1
ATOM 843 C C . GLU A 1 111 ? -4.912 11.996 -1.026 1.00 82.19 111 GLU A C 1
ATOM 845 O O . GLU A 1 111 ? -5.027 13.165 -0.659 1.00 82.19 111 GLU A O 1
ATOM 850 N N . GLY A 1 112 ? -5.966 11.274 -1.422 1.00 78.81 112 GLY A N 1
ATOM 851 C CA . GLY A 1 112 ? -7.346 11.767 -1.417 1.00 78.81 112 GLY A CA 1
ATOM 852 C C . GLY A 1 112 ? -7.968 11.897 -0.021 1.00 78.81 112 GLY A C 1
ATOM 853 O O . GLY A 1 112 ? -8.980 12.586 0.142 1.00 78.81 112 GLY A O 1
ATOM 854 N N . ILE A 1 113 ? -7.375 11.278 1.005 1.00 75.81 113 ILE A N 1
ATOM 855 C CA . ILE A 1 113 ? -7.890 11.325 2.377 1.00 75.81 113 ILE A CA 1
ATOM 856 C C . ILE A 1 113 ? -7.569 12.692 2.993 1.00 75.81 113 ILE A C 1
ATOM 858 O O . ILE A 1 113 ? -6.453 12.979 3.425 1.00 75.81 113 ILE A O 1
ATOM 862 N N . THR A 1 114 ? -8.589 13.547 3.084 1.00 63.97 114 THR A N 1
ATOM 863 C CA . THR A 1 114 ? -8.504 14.805 3.833 1.00 63.97 114 THR A CA 1
ATOM 864 C C . THR A 1 114 ? -8.828 14.551 5.298 1.00 63.97 114 THR A C 1
ATOM 866 O O . THR A 1 114 ? -9.976 14.292 5.652 1.00 63.97 114 THR A O 1
ATOM 869 N N . ILE A 1 115 ? -7.829 14.673 6.168 1.00 63.69 115 ILE A N 1
ATOM 870 C CA . ILE A 1 115 ? -8.011 14.521 7.613 1.00 63.69 115 ILE A CA 1
ATOM 871 C C . ILE A 1 115 ? -8.546 15.834 8.207 1.00 63.69 115 ILE A C 1
ATOM 873 O O . ILE A 1 115 ? -7.853 16.859 8.163 1.00 63.69 115 ILE A O 1
ATOM 877 N N . PRO A 1 116 ? -9.746 15.848 8.816 1.00 57.91 116 PRO A N 1
ATOM 878 C CA . PRO A 1 116 ? -10.269 17.042 9.466 1.00 57.91 116 PRO A CA 1
ATOM 879 C C . PRO A 1 116 ? -9.409 17.432 10.675 1.00 57.91 116 PRO A C 1
ATOM 881 O O . PRO A 1 116 ? -9.217 16.641 11.599 1.00 57.91 116 PRO A O 1
ATOM 884 N N . ARG A 1 117 ? -8.985 18.704 10.734 1.00 54.47 117 ARG A N 1
ATOM 885 C CA . ARG A 1 117 ? -8.145 19.290 11.807 1.00 54.47 117 ARG A CA 1
ATOM 886 C C . ARG A 1 117 ? -8.676 19.110 13.241 1.00 54.47 117 ARG A C 1
ATOM 888 O O . ARG A 1 117 ? -7.952 19.380 14.193 1.00 54.47 117 ARG A O 1
ATOM 895 N N . ARG A 1 118 ? -9.930 18.679 13.413 1.00 54.38 118 ARG A N 1
ATOM 896 C CA . ARG A 1 118 ? -10.561 18.454 14.723 1.00 54.38 118 ARG A CA 1
ATOM 897 C C . ARG A 1 118 ? -10.082 17.168 15.413 1.00 54.38 118 ARG A C 1
ATOM 899 O O . ARG A 1 118 ? -10.204 17.076 16.628 1.00 54.38 118 ARG A O 1
ATOM 906 N N . HIS A 1 119 ? -9.489 16.229 14.675 1.00 53.31 119 HIS A N 1
ATOM 907 C CA . HIS A 1 119 ? -8.882 15.009 15.218 1.00 53.31 119 HIS A CA 1
ATOM 908 C C . HIS A 1 119 ? -7.371 15.186 15.445 1.00 53.31 119 HIS A C 1
ATOM 910 O O . HIS A 1 119 ? -6.566 14.389 14.991 1.00 53.31 119 HIS A O 1
ATOM 916 N N . ASN A 1 120 ? -6.947 16.251 16.131 1.00 48.22 120 ASN A N 1
ATOM 917 C CA . ASN A 1 120 ? -5.528 16.559 16.365 1.00 48.22 120 ASN A CA 1
ATOM 918 C C . ASN A 1 120 ? -4.891 15.660 17.454 1.00 48.22 120 ASN A C 1
ATOM 920 O O . ASN A 1 120 ? -4.336 16.151 18.435 1.00 48.22 120 ASN A O 1
ATOM 924 N N . ASN A 1 121 ? -5.017 14.339 17.312 1.00 57.75 121 ASN A N 1
ATOM 925 C CA . ASN A 1 121 ? -4.304 13.350 18.117 1.00 57.75 121 ASN A CA 1
ATOM 926 C C . ASN A 1 121 ? -2.895 13.118 17.547 1.00 57.75 121 ASN A C 1
ATOM 928 O O . ASN A 1 121 ? -2.673 13.234 16.342 1.00 57.75 121 ASN A O 1
ATOM 932 N N . ASN A 1 122 ? -1.951 12.711 18.405 1.00 59.34 122 ASN A N 1
ATOM 933 C CA . ASN A 1 122 ? -0.552 12.435 18.041 1.00 59.34 122 ASN A CA 1
ATOM 934 C C . ASN A 1 122 ? -0.369 11.515 16.811 1.00 59.34 122 ASN A C 1
ATOM 936 O O . ASN A 1 122 ? 0.662 11.620 16.158 1.00 59.34 122 ASN A O 1
ATOM 940 N N . MET A 1 123 ? -1.341 10.656 16.479 1.00 55.41 123 MET A N 1
ATOM 941 C CA . MET A 1 123 ? -1.249 9.675 15.387 1.00 55.41 123 MET A CA 1
ATOM 942 C C . MET A 1 123 ? -1.416 10.292 13.985 1.00 55.41 123 MET A C 1
ATOM 944 O O . MET A 1 123 ? -0.791 9.839 13.032 1.00 55.41 123 MET A O 1
ATOM 948 N N . PHE A 1 124 ? -2.138 11.410 13.847 1.00 61.84 124 PHE A N 1
ATOM 949 C CA . PHE A 1 124 ? -2.209 12.142 12.572 1.00 61.84 124 PHE A CA 1
ATOM 950 C C . PHE A 1 124 ? -0.910 12.882 12.234 1.00 61.84 124 PHE A C 1
ATOM 952 O O . PHE A 1 124 ? -0.650 13.194 11.072 1.00 61.84 124 PHE A O 1
ATOM 959 N N . ARG A 1 125 ? -0.044 13.104 13.232 1.00 66.44 125 ARG A N 1
ATOM 960 C CA . ARG A 1 125 ? 1.335 13.543 12.990 1.00 66.44 125 ARG A CA 1
ATOM 961 C C . ARG A 1 125 ? 2.145 12.455 12.287 1.00 66.44 125 ARG A C 1
ATOM 963 O O . ARG A 1 125 ? 2.994 12.769 11.455 1.00 66.44 125 ARG A O 1
ATOM 970 N N . ASP A 1 126 ? 1.880 11.196 12.622 1.00 76.69 126 ASP A N 1
ATOM 971 C CA . ASP A 1 126 ? 2.563 10.056 12.021 1.00 76.69 126 ASP A CA 1
ATOM 972 C C . ASP A 1 126 ? 1.990 9.737 10.637 1.00 76.69 126 ASP A C 1
ATOM 974 O O . ASP A 1 126 ? 2.762 9.370 9.759 1.00 76.69 126 ASP A O 1
ATOM 978 N N . TYR A 1 127 ? 0.705 10.023 10.385 1.00 80.31 127 TYR A N 1
ATOM 979 C CA . TYR A 1 127 ? 0.102 9.946 9.046 1.00 80.31 127 TYR A CA 1
ATOM 980 C C . TYR A 1 127 ? 0.888 10.754 8.003 1.00 80.31 127 TYR A C 1
ATOM 982 O O . TYR A 1 127 ? 1.177 10.253 6.921 1.00 80.31 127 TYR A O 1
ATOM 990 N N . GLY A 1 128 ? 1.292 11.988 8.330 1.00 82.25 128 GLY A N 1
ATOM 991 C CA . GLY A 1 128 ? 2.096 12.814 7.421 1.00 82.25 128 GLY A CA 1
ATOM 992 C C . GLY A 1 128 ? 3.436 12.163 7.066 1.00 82.25 128 GLY A C 1
ATOM 993 O O . GLY A 1 128 ? 3.794 12.072 5.895 1.00 82.25 128 GLY A O 1
ATOM 994 N N . LYS A 1 129 ? 4.139 11.628 8.072 1.00 85.50 129 LYS A N 1
ATOM 995 C CA . LYS A 1 129 ? 5.404 10.908 7.867 1.00 85.50 129 LYS A CA 1
ATOM 996 C C . LYS A 1 129 ? 5.208 9.607 7.092 1.00 85.50 129 LYS A C 1
ATOM 998 O O . LYS A 1 129 ? 6.011 9.284 6.227 1.00 85.50 129 LYS A O 1
ATOM 1003 N N . LYS A 1 130 ? 4.154 8.851 7.393 1.00 88.44 130 LYS A N 1
ATOM 1004 C CA . LYS A 1 130 ? 3.831 7.598 6.703 1.00 88.44 130 LYS A CA 1
ATOM 1005 C C . LYS A 1 130 ? 3.448 7.847 5.245 1.00 88.44 130 LYS A C 1
ATOM 1007 O O . LYS A 1 130 ? 3.891 7.099 4.384 1.00 88.44 130 LYS A O 1
ATOM 1012 N N . SER A 1 131 ? 2.745 8.940 4.955 1.00 87.75 131 SER A N 1
ATOM 1013 C CA . SER A 1 131 ? 2.474 9.381 3.583 1.00 87.75 131 SER A CA 1
ATOM 1014 C C . SER A 1 131 ? 3.763 9.699 2.818 1.00 87.75 131 SER A C 1
ATOM 1016 O O . SER A 1 131 ? 3.937 9.239 1.692 1.00 87.75 131 SER A O 1
ATOM 1018 N N . GLU A 1 132 ? 4.720 10.386 3.446 1.00 88.62 132 GLU A N 1
ATOM 1019 C CA . GLU A 1 132 ? 6.041 10.626 2.848 1.00 88.62 132 GLU A CA 1
ATOM 1020 C C . GLU A 1 132 ? 6.814 9.312 2.605 1.00 88.62 132 GLU A C 1
ATOM 1022 O O . GLU A 1 132 ? 7.408 9.113 1.544 1.00 88.62 132 GLU A O 1
ATOM 1027 N N . VAL A 1 133 ? 6.786 8.369 3.553 1.00 90.44 133 VAL A N 1
ATOM 1028 C CA . VAL A 1 133 ? 7.417 7.043 3.398 1.00 90.44 133 VAL A CA 1
ATOM 1029 C C . VAL A 1 133 ? 6.761 6.232 2.276 1.00 90.44 133 VAL A C 1
ATOM 1031 O O . VAL A 1 133 ? 7.464 5.591 1.490 1.00 90.44 133 VAL A O 1
ATOM 1034 N N . MET A 1 134 ? 5.436 6.284 2.159 1.00 90.44 134 MET A N 1
ATOM 1035 C CA . MET A 1 134 ? 4.687 5.657 1.072 1.00 90.44 134 MET A CA 1
ATOM 1036 C C . MET A 1 134 ? 5.085 6.253 -0.281 1.00 90.44 134 MET A C 1
ATOM 1038 O O . MET A 1 134 ? 5.416 5.498 -1.193 1.00 90.44 134 MET A O 1
ATOM 1042 N N . GLN A 1 135 ? 5.123 7.584 -0.415 1.00 90.38 135 GLN A N 1
ATOM 1043 C CA . GLN A 1 135 ? 5.558 8.253 -1.650 1.00 90.38 135 GLN A CA 1
ATOM 1044 C C . GLN A 1 135 ? 6.958 7.792 -2.066 1.00 90.38 135 GLN A C 1
ATOM 1046 O O . GLN A 1 135 ? 7.155 7.340 -3.193 1.00 90.38 135 GLN A O 1
ATOM 1051 N N . ASN A 1 136 ? 7.902 7.780 -1.121 1.00 90.31 136 ASN A N 1
ATOM 1052 C CA . ASN A 1 136 ? 9.251 7.264 -1.3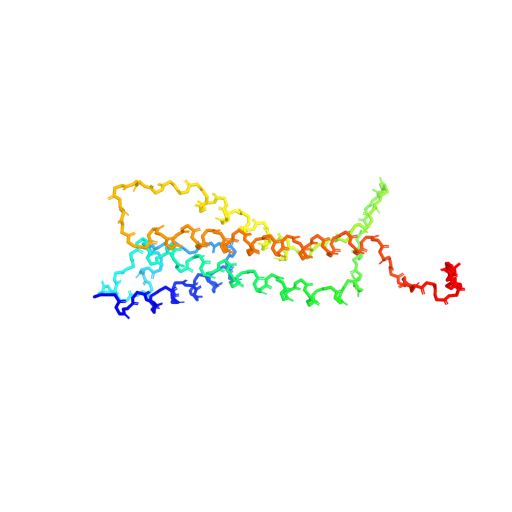47 1.00 90.31 136 ASN A CA 1
ATOM 1053 C C . ASN A 1 136 ? 9.265 5.787 -1.779 1.00 90.31 136 ASN A C 1
ATOM 1055 O O . ASN A 1 136 ? 10.133 5.372 -2.548 1.00 90.31 136 ASN A O 1
ATOM 1059 N N . SER A 1 137 ? 8.336 4.977 -1.271 1.00 89.25 137 SER A N 1
ATOM 1060 C CA . SER A 1 137 ? 8.226 3.560 -1.628 1.00 89.25 137 SER A CA 1
ATOM 1061 C C . SER A 1 137 ? 7.723 3.387 -3.060 1.00 89.25 137 SER A C 1
ATOM 1063 O O . SER A 1 137 ? 8.321 2.635 -3.828 1.00 89.25 137 SER A O 1
ATOM 1065 N N . VAL A 1 138 ? 6.708 4.156 -3.464 1.00 88.31 138 VAL A N 1
ATOM 1066 C CA . VAL A 1 138 ? 6.213 4.172 -4.849 1.00 88.31 138 VAL A CA 1
ATOM 1067 C C . VAL A 1 138 ? 7.302 4.642 -5.810 1.00 88.31 138 VAL A C 1
ATOM 1069 O O . VAL A 1 138 ? 7.575 3.957 -6.794 1.00 88.31 138 VAL A O 1
ATOM 1072 N N . GLU A 1 139 ? 7.998 5.739 -5.501 1.00 91.12 139 GLU A N 1
ATOM 1073 C CA . GLU A 1 139 ? 9.090 6.246 -6.342 1.00 91.12 139 GLU A CA 1
ATOM 1074 C C . GLU A 1 139 ? 10.196 5.207 -6.562 1.00 91.12 139 GLU A C 1
ATOM 1076 O O . GLU A 1 139 ? 10.754 5.101 -7.656 1.00 91.12 139 GLU A O 1
ATOM 1081 N N . LYS A 1 140 ? 10.531 4.416 -5.537 1.00 89.50 140 LYS A N 1
ATOM 1082 C CA . LYS A 1 140 ? 11.532 3.346 -5.660 1.00 89.50 140 LYS A CA 1
ATOM 1083 C C . LYS A 1 140 ? 11.087 2.264 -6.635 1.00 89.50 140 LYS A C 1
ATOM 1085 O O . LYS A 1 140 ? 11.895 1.836 -7.459 1.00 89.50 140 LYS A O 1
ATOM 1090 N N . VAL A 1 141 ? 9.823 1.849 -6.570 1.00 87.62 141 VAL A N 1
ATOM 1091 C CA . VAL A 1 141 ? 9.269 0.873 -7.519 1.00 87.62 141 VAL A CA 1
ATOM 1092 C C . VAL A 1 141 ? 9.255 1.442 -8.934 1.00 87.62 141 VAL A C 1
ATOM 1094 O O . VAL A 1 141 ? 9.685 0.769 -9.869 1.00 87.62 141 VAL A O 1
ATOM 1097 N N . GLU A 1 142 ? 8.838 2.695 -9.104 1.00 88.38 142 GLU A N 1
ATOM 1098 C CA . GLU A 1 142 ? 8.826 3.362 -10.408 1.00 88.38 142 GLU A CA 1
ATOM 1099 C C . GLU A 1 142 ? 10.226 3.482 -11.011 1.00 88.38 142 GLU A C 1
ATOM 1101 O O . GLU A 1 142 ? 10.414 3.194 -12.192 1.00 88.38 142 GLU A O 1
ATOM 1106 N N . ARG A 1 143 ? 11.232 3.848 -10.207 1.00 86.50 143 ARG A N 1
ATOM 1107 C CA . ARG A 1 143 ? 12.633 3.902 -10.652 1.00 86.50 143 ARG A CA 1
ATOM 1108 C C . ARG A 1 143 ? 13.163 2.525 -11.037 1.00 86.50 143 ARG A C 1
ATOM 1110 O O . ARG A 1 143 ? 13.883 2.421 -12.030 1.00 86.50 143 ARG A O 1
ATOM 1117 N N . ALA A 1 144 ? 12.811 1.480 -10.289 1.00 83.56 144 ALA A N 1
ATOM 1118 C CA . ALA A 1 144 ? 13.188 0.108 -10.623 1.00 83.56 144 ALA A CA 1
ATOM 1119 C C . ALA A 1 144 ? 12.554 -0.338 -11.953 1.00 83.56 144 ALA A C 1
ATOM 1121 O O . ALA A 1 144 ? 13.255 -0.833 -12.837 1.00 83.56 144 ALA A O 1
ATOM 1122 N N . ALA A 1 145 ? 11.258 -0.076 -12.138 1.00 81.38 145 ALA A N 1
ATOM 1123 C CA . ALA A 1 145 ? 10.539 -0.351 -13.378 1.00 81.38 145 ALA A CA 1
ATOM 1124 C C . ALA A 1 145 ? 11.116 0.429 -14.572 1.00 81.38 145 ALA A C 1
ATOM 1126 O O . ALA A 1 145 ? 11.369 -0.156 -15.625 1.00 81.38 145 ALA A O 1
ATOM 1127 N N . TYR A 1 146 ? 11.392 1.727 -14.402 1.00 81.19 146 TYR A N 1
ATOM 1128 C CA . TYR A 1 146 ? 12.041 2.564 -15.415 1.00 81.19 146 TYR A CA 1
ATOM 1129 C C . TYR A 1 146 ? 13.418 2.020 -15.802 1.00 81.19 146 TYR A C 1
ATOM 1131 O O . TYR A 1 146 ? 13.745 1.944 -16.985 1.00 81.19 146 TYR A O 1
ATOM 1139 N N . GLY A 1 147 ? 14.217 1.603 -14.815 1.00 75.50 147 GLY A N 1
ATOM 1140 C CA . GLY A 1 147 ? 15.528 1.005 -15.046 1.00 75.50 147 GLY A CA 1
ATOM 1141 C C . GLY A 1 147 ? 15.462 -0.209 -15.971 1.00 75.50 147 GLY A C 1
ATOM 1142 O O . GLY A 1 147 ? 16.293 -0.324 -16.866 1.00 75.50 147 GLY A O 1
ATOM 1143 N N . ILE A 1 148 ? 14.455 -1.068 -15.808 1.00 71.94 148 ILE A N 1
ATOM 1144 C CA . ILE A 1 148 ? 14.262 -2.258 -16.648 1.00 71.94 148 ILE A CA 1
ATOM 1145 C C . ILE A 1 148 ? 13.736 -1.883 -18.036 1.00 71.94 148 ILE A C 1
ATOM 1147 O O . ILE A 1 148 ? 14.307 -2.304 -19.040 1.00 71.94 148 ILE A O 1
ATOM 1151 N N . LEU A 1 149 ? 12.683 -1.065 -18.105 1.00 68.75 149 LEU A N 1
ATOM 1152 C CA . LEU A 1 149 ? 12.035 -0.685 -19.364 1.00 68.75 149 LEU A CA 1
ATOM 1153 C C . LEU A 1 149 ? 12.978 0.111 -20.278 1.00 68.75 149 LEU A C 1
ATOM 1155 O O . LEU A 1 149 ? 13.072 -0.166 -21.473 1.00 68.75 149 LEU A O 1
ATOM 1159 N N . VAL A 1 150 ? 13.702 1.087 -19.724 1.00 68.06 150 VAL A N 1
ATOM 1160 C CA . VAL A 1 150 ? 14.532 2.007 -20.514 1.00 68.06 150 VAL A CA 1
ATOM 1161 C C . VAL A 1 150 ? 15.955 1.487 -20.690 1.00 68.06 150 VAL A C 1
ATOM 1163 O O . VAL A 1 150 ? 16.399 1.380 -21.830 1.00 68.06 150 VAL A O 1
ATOM 1166 N N . ARG A 1 151 ? 16.665 1.052 -19.635 1.00 60.22 151 ARG A N 1
ATOM 1167 C CA . ARG A 1 151 ? 18.031 0.521 -19.846 1.00 60.22 151 ARG A CA 1
ATOM 1168 C C . ARG A 1 151 ? 18.045 -0.826 -20.561 1.00 60.22 151 ARG A C 1
ATOM 1170 O O . ARG A 1 151 ? 19.012 -1.116 -21.259 1.00 60.22 151 ARG A O 1
ATOM 1177 N N . GLY A 1 152 ? 16.994 -1.635 -20.409 1.00 58.69 152 GLY A N 1
ATOM 1178 C CA . GLY A 1 152 ? 16.818 -2.849 -21.209 1.00 58.69 152 GLY A CA 1
ATOM 1179 C C . GLY A 1 152 ? 16.652 -2.541 -22.701 1.00 58.69 152 GLY A C 1
ATOM 1180 O O . GLY A 1 152 ? 17.070 -3.337 -23.534 1.00 58.69 152 GLY A O 1
ATOM 1181 N N . SER A 1 153 ? 16.111 -1.364 -23.041 1.00 58.62 153 SER A N 1
ATOM 1182 C CA . SER A 1 153 ? 16.000 -0.893 -24.429 1.00 58.62 153 SER A CA 1
ATOM 1183 C C . SER A 1 153 ? 17.332 -0.368 -24.977 1.00 58.62 153 SER A C 1
ATOM 1185 O O . SER A 1 153 ? 17.577 -0.451 -26.176 1.00 58.62 153 SER A O 1
ATOM 1187 N N . GLU A 1 154 ? 18.201 0.173 -24.115 1.00 60.97 154 GLU A N 1
ATOM 1188 C CA . GLU A 1 154 ? 19.506 0.741 -24.497 1.00 60.97 154 GLU A CA 1
ATOM 1189 C C . GLU A 1 154 ? 20.607 -0.317 -24.692 1.00 60.97 154 GLU A C 1
ATOM 1191 O O . GLU A 1 154 ? 21.584 -0.067 -25.399 1.00 60.97 154 GLU A O 1
ATOM 1196 N N . ARG A 1 155 ? 20.482 -1.498 -24.069 1.00 63.78 155 ARG A N 1
ATOM 1197 C CA . ARG A 1 155 ? 21.482 -2.581 -24.119 1.00 63.78 155 ARG A CA 1
ATOM 1198 C C . ARG A 1 155 ? 20.875 -3.859 -24.711 1.00 63.78 155 ARG A C 1
ATOM 1200 O O . ARG A 1 155 ? 20.445 -4.726 -23.951 1.00 63.78 155 ARG A O 1
ATOM 1207 N N . PRO A 1 156 ? 20.835 -3.993 -26.048 1.00 57.97 156 PRO A N 1
ATOM 1208 C CA . PRO A 1 156 ? 20.262 -5.166 -26.702 1.00 57.97 156 PRO A CA 1
ATOM 1209 C C . PRO A 1 156 ? 21.045 -6.451 -26.387 1.00 57.97 156 PRO A C 1
ATOM 1211 O O . PRO A 1 156 ? 22.192 -6.417 -25.936 1.00 57.97 156 PRO A O 1
ATOM 1214 N N . ALA A 1 157 ? 20.421 -7.606 -26.634 1.00 50.62 157 ALA A N 1
ATOM 1215 C CA . ALA A 1 157 ? 21.015 -8.915 -26.368 1.00 50.62 157 ALA A CA 1
ATOM 1216 C C . ALA A 1 157 ? 22.411 -9.050 -27.012 1.00 50.62 157 ALA A C 1
ATOM 1218 O O . ALA A 1 157 ? 22.577 -8.846 -28.213 1.00 50.62 157 ALA A O 1
ATOM 1219 N N . GLY A 1 158 ? 23.421 -9.386 -26.202 1.00 60.56 158 GLY A N 1
ATOM 1220 C CA . GLY A 1 158 ? 24.817 -9.487 -26.648 1.00 60.56 158 GLY A CA 1
ATOM 1221 C C . GLY A 1 158 ? 25.620 -8.182 -26.582 1.00 60.56 158 GLY A C 1
ATOM 1222 O O . GLY A 1 158 ? 26.779 -8.173 -27.002 1.00 60.56 158 GLY A O 1
ATOM 1223 N N . TRP A 1 159 ? 25.058 -7.098 -26.032 1.00 59.59 159 TRP A N 1
ATOM 1224 C CA . TRP A 1 159 ? 25.809 -5.871 -25.776 1.00 59.59 159 TRP A CA 1
ATOM 1225 C C . TRP A 1 159 ? 26.929 -6.137 -24.764 1.00 59.59 159 TRP A C 1
ATOM 1227 O O . TRP A 1 159 ? 26.694 -6.356 -23.575 1.00 59.59 159 TRP A O 1
ATOM 1237 N N . LYS A 1 160 ? 28.166 -6.109 -25.251 1.00 60.91 160 LYS A N 1
ATOM 1238 C CA . LYS A 1 160 ? 29.376 -6.019 -24.439 1.00 60.91 160 LYS A CA 1
ATOM 1239 C C . LYS A 1 160 ? 29.938 -4.609 -24.618 1.00 60.91 160 LYS A C 1
ATOM 1241 O O . LYS A 1 160 ? 29.996 -4.152 -25.761 1.00 60.91 160 LYS A O 1
ATOM 1246 N N . PRO A 1 161 ? 30.329 -3.914 -23.536 1.00 58.00 161 PRO A N 1
ATOM 1247 C CA . PRO A 1 161 ? 31.035 -2.653 -23.679 1.00 58.00 161 PRO A CA 1
ATOM 1248 C C . PRO A 1 161 ? 32.283 -2.906 -24.521 1.00 58.00 161 PRO A C 1
ATOM 1250 O O . PRO A 1 161 ? 33.004 -3.880 -24.290 1.00 58.00 161 PRO A O 1
ATOM 1253 N N . ASP A 1 162 ? 32.494 -2.073 -25.534 1.00 58.28 162 ASP A N 1
ATOM 1254 C CA . ASP A 1 162 ? 33.669 -2.181 -26.378 1.00 58.28 162 ASP A CA 1
ATOM 1255 C C . ASP A 1 162 ? 34.900 -1.750 -25.575 1.00 58.28 162 ASP A C 1
ATOM 1257 O O . ASP A 1 162 ? 35.226 -0.571 -25.469 1.00 58.28 162 ASP A O 1
ATOM 1261 N N . LEU A 1 163 ? 35.563 -2.726 -24.956 1.00 58.91 163 LEU A N 1
ATOM 1262 C CA . LEU A 1 163 ? 36.813 -2.531 -24.222 1.00 58.91 163 LEU A CA 1
ATOM 1263 C C . LEU A 1 163 ? 38.010 -2.298 -25.167 1.00 58.91 163 LEU A C 1
ATOM 1265 O O . LEU A 1 163 ? 39.137 -2.202 -24.689 1.00 58.91 163 LEU A O 1
ATOM 1269 N N . SER A 1 164 ? 37.794 -2.246 -26.490 1.00 57.09 164 SER A N 1
ATOM 1270 C CA . SER A 1 164 ? 38.841 -1.953 -27.476 1.00 57.09 164 SER A CA 1
ATOM 1271 C C . SER A 1 164 ? 38.974 -0.467 -27.814 1.00 57.09 164 SER A C 1
ATOM 1273 O O . SER A 1 164 ? 39.993 -0.066 -28.380 1.00 57.09 164 SER A O 1
ATOM 1275 N N . ALA A 1 165 ? 38.007 0.367 -27.416 1.00 50.88 165 ALA A N 1
ATOM 1276 C CA . ALA A 1 165 ? 38.155 1.813 -27.484 1.00 50.88 165 ALA A CA 1
ATOM 1277 C C . ALA A 1 165 ? 39.169 2.246 -26.415 1.00 50.88 165 ALA A C 1
ATOM 1279 O O . ALA A 1 165 ? 38.880 2.229 -25.217 1.00 50.88 165 ALA A O 1
ATOM 1280 N N . GLY A 1 166 ? 40.387 2.564 -26.861 1.00 49.44 166 GLY A N 1
ATOM 1281 C CA . GLY A 1 166 ? 41.447 3.080 -26.006 1.00 49.44 166 GLY A CA 1
ATOM 1282 C C . GLY A 1 166 ? 40.925 4.233 -25.157 1.00 49.44 166 GLY A C 1
ATOM 1283 O O . GLY A 1 166 ? 40.287 5.150 -25.668 1.00 49.44 166 GLY A O 1
ATOM 1284 N N . VAL A 1 167 ? 41.175 4.155 -23.852 1.00 51.69 167 VAL A N 1
ATOM 1285 C CA . VAL A 1 167 ? 40.908 5.248 -22.921 1.00 51.69 167 VAL A CA 1
ATOM 1286 C C . VAL A 1 167 ? 41.746 6.440 -23.386 1.00 51.69 167 VAL A C 1
ATOM 1288 O O . VAL A 1 167 ? 42.955 6.462 -23.153 1.00 51.69 167 VAL A O 1
ATOM 1291 N N . GLU A 1 168 ? 41.132 7.415 -24.059 1.00 52.81 168 GLU A N 1
ATOM 1292 C CA . GLU A 1 168 ? 41.715 8.751 -24.169 1.00 52.81 168 GLU A CA 1
ATOM 1293 C C . GLU A 1 168 ? 41.715 9.343 -22.760 1.00 52.81 168 GLU A C 1
ATOM 1295 O O . GLU A 1 168 ? 40.738 9.897 -22.262 1.00 52.81 168 GLU A O 1
ATOM 1300 N N . MET A 1 169 ? 42.824 9.106 -22.064 1.00 48.94 169 MET A N 1
ATOM 1301 C CA . MET A 1 169 ? 43.210 9.884 -20.903 1.00 48.94 169 MET A CA 1
ATOM 1302 C C . MET A 1 169 ? 43.535 11.281 -21.422 1.00 48.94 169 MET A C 1
ATOM 1304 O O . MET A 1 169 ? 44.620 11.487 -21.965 1.00 48.94 169 MET A O 1
ATOM 1308 N N . ASP A 1 170 ? 42.611 12.226 -21.261 1.00 48.69 170 ASP A N 1
ATOM 1309 C CA . ASP A 1 170 ? 42.955 13.641 -21.352 1.00 48.69 170 ASP A CA 1
ATOM 1310 C C . ASP A 1 170 ? 43.971 13.940 -20.244 1.00 48.69 170 ASP A C 1
ATOM 1312 O O . ASP A 1 170 ? 43.651 14.015 -19.053 1.00 48.69 170 ASP A O 1
ATOM 1316 N N . VAL A 1 171 ? 45.239 14.020 -20.645 1.00 46.97 171 VAL A N 1
ATOM 1317 C CA . VAL A 1 171 ? 46.333 14.459 -19.786 1.00 46.97 171 VAL A CA 1
ATOM 1318 C C . VAL A 1 171 ? 46.237 15.980 -19.708 1.00 46.97 171 VAL A C 1
ATOM 1320 O O . VAL A 1 171 ? 46.523 16.667 -20.688 1.00 46.97 171 VAL A O 1
ATOM 1323 N N . TYR A 1 172 ? 45.787 16.476 -18.554 1.00 49.91 172 TYR A N 1
ATOM 1324 C CA . TYR A 1 172 ? 45.857 17.892 -18.180 1.00 49.91 172 TYR A CA 1
ATOM 1325 C C . TYR A 1 172 ? 47.301 18.391 -18.076 1.00 49.91 172 TYR A C 1
ATOM 1327 O O . TYR A 1 172 ? 48.158 17.630 -17.565 1.00 49.91 172 TYR A O 1
#

Sequence (172 aa):
MRQLSGGIQEYIEALSFHHYLTHQTLITRDEVAAHLPAEIIVTEEDYAMGLFDLTGELMRFAVTSLSAGAGDTQGHAEGEGEGGTQVNLPRLPPAQAGVVRDLREIRASFEGITIPRRHNNNMFRDYGKKSEVMQNSVEKVERAAYGILVRGSERPAGWKPDLSAGVEMDVY

Organism: Aspergillus calidoustus (NCBI:txid454130)

pLDDT: mean 73.74, std 18.78, range [30.39, 96.31]

InterPro domains:
  IPR002848 Translin family [PF01997] (2-152)
  IPR002848 Translin family [PTHR10741] (2-156)
  IPR016068 Translin, N-terminal [G3DSA:1.20.58.190] (1-48)
  IPR016069 Translin, C-terminal [G3DSA:1.20.58.200] (49-159)
  IPR036081 Translin superfamily [SSF74784] (2-154)

Secondary structure (DSSP, 8-state):
-HHHHHHHHHHHHHHHHHHHHHHSSPPPHHHHHHTS-TTS---HHHHHHHHHHHHHHHHHHHHHHHHHHTT-----------SS---------HHHHHHHHHHHHHHHHHHT----TT---HHHHHHHHHHHHHHHHHHHHHHHHHHHHHHHHHS-TT----TTS-------

Foldseek 3Di:
DVVCLVVLLCLLLVVQLVCCVVPVDGDDQVNSCVVDDVVDDRDPLSNVNSVLVNLLVLLVVLLVLLVVCLVVVPDDDDDDDDDDPPLVFDDDDPVNVSSLVSLVVSLVVLVPDDDPPVPPDPSVVVSVVSNVVSVVSSVSSVVSVCCSRPVCSVADPPDDPPPVPDPPPPDD

Radius of gyration: 22.23 Å; chains: 1; bounding box: 62×37×65 Å